Protein AF-A0A2G8K9H8-F1 (afdb_monomer_lite)

InterPro domains:
  IPR010255 Haem peroxidase superfamily [SSF48113] (5-180)
  IPR019791 Haem peroxidase, animal-type [PF03098] (5-179)
  IPR019791 Haem peroxidase, animal-type [PR00457] (40-58)
  IPR019791 Haem peroxidase, animal-type [PR00457] (58-78)
  IPR019791 Haem peroxidase, animal-type [PR00457] (83-109)
  IPR019791 Haem peroxidase, animal-type [PR00457] (143-153)
  IPR019791 Haem peroxidase, animal-type [PS50292] (1-181)
  IPR037120 Haem peroxidase domain superfamily, animal type [G3DSA:1.10.640.10] (1-181)

Radius of gyration: 19.55 Å; chains: 1; bounding box: 50×42×48 Å

Structure (mmCIF, N/CA/C/O backbone):
data_AF-A0A2G8K9H8-F1
#
_entry.id   AF-A0A2G8K9H8-F1
#
loop_
_atom_site.group_PDB
_atom_site.id
_atom_site.type_symbol
_atom_site.label_atom_id
_atom_site.label_alt_id
_atom_site.label_comp_id
_atom_site.label_asym_id
_atom_site.label_entity_id
_atom_site.label_seq_id
_atom_site.pdbx_PDB_ins_code
_atom_site.Cartn_x
_atom_site.Cartn_y
_atom_site.Cartn_z
_atom_site.occupancy
_atom_site.B_iso_or_equiv
_atom_site.auth_seq_id
_atom_site.auth_comp_id
_atom_site.auth_asym_id
_atom_site.auth_atom_id
_atom_site.pdbx_PDB_model_num
ATOM 1 N N . MET A 1 1 ? -14.660 -22.811 2.846 1.00 47.06 1 MET A N 1
ATOM 2 C CA . MET A 1 1 ? -13.829 -21.740 2.260 1.00 47.06 1 MET A CA 1
ATOM 3 C C . MET A 1 1 ? -13.974 -21.872 0.758 1.00 47.06 1 MET A C 1
ATOM 5 O O . MET A 1 1 ? -13.893 -22.989 0.269 1.00 47.06 1 MET A O 1
ATOM 9 N N . SER A 1 2 ? -14.379 -20.812 0.061 1.00 57.84 2 SER A N 1
ATOM 10 C CA . SER A 1 2 ? -14.608 -20.884 -1.383 1.00 57.84 2 SER A CA 1
ATOM 11 C C . SER A 1 2 ? -13.261 -20.954 -2.089 1.00 57.84 2 SER A C 1
ATOM 13 O O . SER A 1 2 ? -12.452 -20.059 -1.850 1.00 57.84 2 SER A O 1
ATOM 15 N N . GLY A 1 3 ? -13.038 -21.965 -2.932 1.00 74.50 3 GLY A N 1
ATOM 16 C CA . GLY A 1 3 ? -11.807 -22.174 -3.709 1.00 74.50 3 GLY A CA 1
ATOM 17 C C . GLY A 1 3 ? -11.562 -21.102 -4.778 1.00 74.50 3 GLY A C 1
ATOM 18 O O . GLY A 1 3 ? -11.448 -21.406 -5.955 1.00 74.50 3 GLY A O 1
ATOM 19 N N . MET A 1 4 ? -11.561 -19.836 -4.367 1.00 86.81 4 MET A N 1
ATOM 20 C CA . MET A 1 4 ? -11.495 -18.638 -5.203 1.00 86.81 4 MET A CA 1
ATOM 21 C C . MET A 1 4 ? -10.291 -17.749 -4.837 1.00 86.81 4 MET A C 1
ATOM 23 O O . MET A 1 4 ? -10.236 -16.604 -5.270 1.00 86.81 4 MET A O 1
ATOM 27 N N . GLY A 1 5 ? -9.350 -18.231 -4.012 1.00 93.88 5 GLY A N 1
ATOM 28 C CA . GLY A 1 5 ? -8.110 -17.503 -3.691 1.00 93.88 5 GLY A CA 1
ATOM 29 C C . GLY A 1 5 ? -8.306 -16.170 -2.950 1.00 93.88 5 GLY A C 1
ATOM 30 O O . GLY A 1 5 ? -7.518 -15.236 -3.120 1.00 93.88 5 GLY A O 1
ATOM 31 N N . LEU A 1 6 ? -9.383 -16.047 -2.165 1.00 97.06 6 LEU A N 1
ATOM 32 C CA . LEU A 1 6 ? -9.768 -14.803 -1.493 1.00 97.06 6 LEU A CA 1
ATOM 33 C C . LEU A 1 6 ? -9.023 -14.610 -0.166 1.00 97.06 6 LEU A C 1
ATOM 35 O O . LEU A 1 6 ? -8.855 -15.547 0.613 1.00 97.06 6 LEU A O 1
ATOM 39 N N . LEU A 1 7 ? -8.675 -13.363 0.139 1.00 96.81 7 LEU A N 1
ATOM 40 C CA . LEU A 1 7 ? -8.285 -12.942 1.478 1.00 96.81 7 LEU A CA 1
ATOM 41 C C . LEU A 1 7 ? -9.491 -12.965 2.419 1.00 96.81 7 LEU A C 1
ATOM 43 O O . LEU A 1 7 ? -10.607 -12.574 2.056 1.00 96.81 7 LEU A O 1
ATOM 47 N N . LEU A 1 8 ? -9.241 -13.385 3.660 1.00 95.00 8 LEU A N 1
ATOM 48 C CA . LEU A 1 8 ? -10.246 -13.400 4.714 1.00 95.00 8 LEU A CA 1
ATOM 49 C C . LEU A 1 8 ? -10.732 -11.975 5.008 1.00 95.00 8 LEU A C 1
ATOM 51 O O . LEU A 1 8 ? -9.929 -11.071 5.221 1.00 95.00 8 LEU A O 1
ATOM 55 N N . MET A 1 9 ? -12.051 -11.796 5.067 1.00 93.12 9 MET A N 1
ATOM 56 C CA . MET A 1 9 ? -12.701 -10.542 5.444 1.00 93.12 9 MET A CA 1
ATOM 57 C C . MET A 1 9 ? -13.908 -10.826 6.341 1.00 93.12 9 MET A C 1
ATOM 59 O O . MET A 1 9 ? -14.575 -11.852 6.193 1.00 93.12 9 MET A O 1
ATOM 63 N N . SER A 1 10 ? -14.203 -9.908 7.256 1.00 90.81 10 SER A N 1
ATOM 64 C CA . SER A 1 10 ? -15.429 -9.934 8.056 1.00 90.81 10 SER A CA 1
ATOM 65 C C . SER A 1 10 ? -16.597 -9.377 7.249 1.00 90.81 10 SER A C 1
ATOM 67 O O . SER A 1 10 ? -16.433 -8.428 6.475 1.00 90.81 10 SER A O 1
ATOM 69 N N . ARG A 1 11 ? -17.793 -9.941 7.452 1.00 84.19 11 ARG A N 1
ATOM 70 C CA . ARG A 1 11 ? -19.029 -9.351 6.922 1.00 84.19 11 ARG A CA 1
ATOM 71 C C . ARG A 1 11 ? -19.255 -7.984 7.554 1.00 84.19 11 ARG A C 1
ATOM 73 O O . ARG A 1 11 ? -18.959 -7.797 8.730 1.00 84.19 11 ARG A O 1
ATOM 80 N N . GLY A 1 12 ? -19.793 -7.062 6.766 1.00 75.19 12 GLY A N 1
ATOM 81 C CA . GLY A 1 12 ? -20.227 -5.777 7.281 1.00 75.19 12 GLY A CA 1
ATOM 82 C C . GLY A 1 12 ? -21.389 -5.913 8.278 1.00 75.19 12 GLY A C 1
ATOM 83 O O . GLY A 1 12 ? -22.048 -6.952 8.350 1.00 75.19 12 GLY A O 1
ATOM 84 N N . ALA A 1 13 ? -21.630 -4.858 9.058 1.00 70.81 13 ALA A N 1
ATOM 85 C CA . ALA A 1 13 ? -22.675 -4.802 10.083 1.00 70.81 13 ALA A CA 1
ATOM 86 C C . ALA A 1 13 ? -24.104 -5.013 9.540 1.00 70.81 13 ALA A C 1
ATOM 88 O O . ALA A 1 13 ? -24.999 -5.401 10.287 1.00 70.81 13 ALA A O 1
ATOM 89 N N . ASN A 1 14 ? -24.325 -4.746 8.253 1.00 71.69 14 ASN A N 1
ATOM 90 C CA . ASN A 1 14 ? -25.576 -4.967 7.531 1.00 71.69 14 ASN A CA 1
ATOM 91 C C . ASN A 1 14 ? -25.309 -5.280 6.046 1.00 71.69 14 ASN A C 1
ATOM 93 O O . ASN A 1 14 ? -24.188 -5.110 5.561 1.00 71.69 14 ASN A O 1
ATOM 97 N N . ASP A 1 15 ? -26.343 -5.696 5.310 1.00 60.53 15 ASP A N 1
ATOM 98 C CA . ASP A 1 15 ? -26.235 -6.119 3.901 1.00 60.53 15 ASP A CA 1
ATOM 99 C C . ASP A 1 15 ? -25.708 -5.028 2.947 1.00 60.53 15 ASP A C 1
ATOM 101 O O . ASP A 1 15 ? -25.226 -5.332 1.858 1.00 60.53 15 ASP A O 1
ATOM 105 N N . PHE A 1 16 ? -25.751 -3.758 3.361 1.00 65.94 16 PHE A N 1
ATOM 106 C CA . PHE A 1 16 ? -25.260 -2.617 2.580 1.00 65.94 16 PHE A CA 1
ATOM 107 C C . PHE A 1 16 ? -23.804 -2.248 2.887 1.00 65.94 16 PHE A C 1
ATOM 109 O O . PHE A 1 16 ? -23.182 -1.480 2.152 1.00 65.94 16 PHE A O 1
ATOM 116 N N . SER A 1 17 ? -23.248 -2.773 3.976 1.00 78.50 17 SER A N 1
ATOM 117 C CA . SER A 1 17 ? -21.886 -2.468 4.400 1.00 78.50 17 SER A CA 1
ATOM 118 C C . SER A 1 17 ? -20.881 -3.423 3.764 1.00 78.50 17 SER A C 1
ATOM 120 O O . SER A 1 17 ? -20.972 -4.647 3.865 1.00 78.50 17 SER A O 1
ATOM 122 N N . LEU A 1 18 ? -19.891 -2.840 3.090 1.00 87.69 18 LEU A N 1
ATOM 123 C CA . LEU A 1 18 ? -18.847 -3.601 2.420 1.00 87.69 18 LEU A CA 1
ATOM 124 C C . LEU A 1 18 ? -17.977 -4.372 3.438 1.00 87.69 18 LEU A C 1
ATOM 126 O O . LEU A 1 18 ? -17.736 -3.866 4.538 1.00 87.69 18 LEU A O 1
ATOM 130 N N . PRO A 1 19 ? -17.427 -5.546 3.069 1.00 91.69 19 PRO A N 1
ATOM 131 C CA . PRO A 1 19 ? -16.606 -6.364 3.967 1.00 91.69 19 PRO A CA 1
ATOM 132 C C . PRO A 1 19 ? -15.406 -5.602 4.534 1.00 91.69 19 PRO A C 1
ATOM 134 O O . PRO A 1 19 ? -14.778 -4.837 3.807 1.00 91.69 19 PRO A O 1
ATOM 137 N N . HIS A 1 20 ? -15.036 -5.808 5.792 1.00 91.19 20 HIS A N 1
ATOM 138 C CA . HIS A 1 20 ? -13.878 -5.150 6.418 1.00 91.19 20 HIS A CA 1
ATOM 139 C C . HIS A 1 20 ? -12.826 -6.168 6.867 1.00 91.19 20 HIS A C 1
ATOM 141 O O . HIS A 1 20 ? -13.013 -7.377 6.710 1.00 91.19 20 HIS A O 1
ATOM 147 N N . LEU A 1 21 ? -11.695 -5.693 7.397 1.00 93.62 21 LEU A N 1
ATOM 148 C CA . LEU A 1 21 ? -10.634 -6.581 7.874 1.00 93.62 21 LEU A CA 1
ATOM 149 C C . LEU A 1 21 ? -11.159 -7.574 8.933 1.00 93.62 21 LEU A C 1
ATOM 151 O O . LEU A 1 21 ? -12.050 -7.229 9.724 1.00 93.62 21 LEU A O 1
ATOM 155 N N . PRO A 1 22 ? -10.638 -8.814 8.953 1.00 93.00 22 PRO A N 1
ATOM 156 C CA . PRO A 1 22 ? -10.930 -9.773 10.012 1.00 93.00 22 PRO A CA 1
ATOM 157 C C . PRO A 1 22 ? -10.447 -9.240 11.363 1.00 93.00 22 PRO A C 1
ATOM 159 O O . PRO A 1 22 ? -9.542 -8.417 11.410 1.00 93.00 22 PRO A O 1
ATOM 162 N N . LYS A 1 23 ? -11.038 -9.692 12.470 1.00 90.62 23 LYS A N 1
ATOM 163 C CA . LYS A 1 23 ? -10.601 -9.265 13.808 1.00 90.62 23 LYS A CA 1
ATOM 164 C C . LYS A 1 23 ? -9.201 -9.796 14.131 1.00 90.62 23 LYS A C 1
ATOM 166 O O . LYS A 1 23 ? -8.900 -10.958 13.845 1.00 90.62 23 LYS A O 1
ATOM 171 N N . ASP A 1 24 ? -8.379 -8.963 14.758 1.00 90.38 24 ASP A N 1
ATOM 172 C CA . ASP A 1 24 ? -7.088 -9.348 15.315 1.00 90.38 24 ASP A CA 1
ATOM 173 C C . ASP A 1 24 ? -7.212 -9.662 16.807 1.00 90.38 24 ASP A C 1
ATOM 175 O O . ASP A 1 24 ? -7.338 -8.769 17.642 1.00 90.38 24 ASP A O 1
ATOM 179 N N . VAL A 1 25 ? -7.173 -10.950 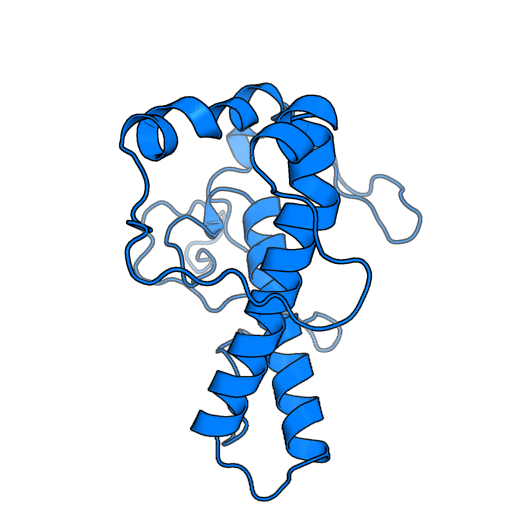17.141 1.00 85.88 25 VAL A N 1
ATOM 180 C CA . VAL A 1 25 ? -7.216 -11.420 18.534 1.00 85.88 25 VAL A CA 1
ATOM 181 C C . VAL A 1 25 ? -5.873 -11.282 19.251 1.00 85.88 25 VAL A C 1
ATOM 183 O O . VAL A 1 25 ? -5.823 -11.454 20.464 1.00 85.88 25 VAL A O 1
ATOM 186 N N . GLN A 1 26 ? -4.787 -11.016 18.518 1.00 85.00 26 GLN A N 1
ATOM 187 C CA . GLN A 1 26 ? -3.444 -10.876 19.083 1.00 85.00 26 GLN A CA 1
ATOM 188 C C . GLN A 1 26 ? -3.093 -9.415 19.391 1.00 85.00 26 GLN A C 1
ATOM 190 O O . GLN A 1 26 ? -2.108 -9.161 20.081 1.00 85.00 26 GLN A O 1
ATOM 195 N N . MET A 1 27 ? -3.889 -8.457 18.906 1.00 84.50 27 MET A N 1
ATOM 196 C CA . MET A 1 27 ? -3.684 -7.033 19.160 1.00 84.50 27 MET A CA 1
ATOM 197 C C . MET A 1 27 ? -4.254 -6.630 20.526 1.00 84.50 27 MET A C 1
ATOM 199 O O . MET A 1 27 ? -5.463 -6.443 20.666 1.00 84.50 27 MET A O 1
ATOM 203 N N . SER A 1 28 ? -3.381 -6.463 21.523 1.00 81.69 28 SER A N 1
ATOM 204 C CA . SER A 1 28 ? -3.746 -6.000 22.872 1.00 81.69 28 SER A CA 1
ATOM 205 C C . SER A 1 28 ? -4.015 -4.502 22.957 1.00 81.69 28 SER A C 1
ATOM 207 O O . SER A 1 28 ? -4.784 -4.073 23.810 1.00 81.69 28 SER A O 1
ATOM 209 N N . ASP A 1 29 ? -3.394 -3.717 22.076 1.00 82.38 29 ASP A N 1
ATOM 210 C CA . ASP A 1 29 ? -3.376 -2.251 22.170 1.00 82.38 29 ASP A CA 1
ATOM 211 C C . ASP A 1 29 ? -4.646 -1.611 21.595 1.00 82.38 29 ASP A C 1
ATOM 213 O O . ASP A 1 29 ? -4.767 -0.391 21.535 1.00 82.38 29 ASP A O 1
ATOM 217 N N . CYS A 1 30 ? -5.601 -2.435 21.158 1.00 85.50 30 CYS A N 1
ATOM 218 C CA . CYS A 1 30 ? -6.840 -1.956 20.579 1.00 85.50 30 CYS A CA 1
ATOM 219 C C . CYS A 1 30 ? -7.717 -1.271 21.629 1.00 85.50 30 CYS A C 1
ATOM 221 O O . CYS A 1 30 ? -8.117 -1.888 22.619 1.00 85.50 30 CYS A O 1
ATOM 223 N N . ILE A 1 31 ? -8.072 -0.017 21.373 1.00 80.88 31 ILE A N 1
ATOM 224 C CA . ILE A 1 31 ? -8.949 0.777 22.224 1.00 80.88 31 ILE A CA 1
ATOM 225 C C . ILE A 1 31 ? -10.350 0.727 21.625 1.00 80.88 31 ILE A C 1
ATOM 227 O O . ILE A 1 31 ? -10.567 1.081 20.467 1.00 80.88 31 ILE A O 1
ATOM 231 N N . SER A 1 32 ? -11.330 0.290 22.410 1.00 74.88 32 SER A N 1
ATOM 232 C CA . SER A 1 32 ? -12.726 0.311 21.988 1.00 74.88 32 SER A CA 1
ATOM 233 C C . SER A 1 32 ? -13.671 0.541 23.162 1.00 74.88 32 SER A C 1
ATOM 235 O O . SER A 1 32 ? -13.413 0.138 24.295 1.00 74.88 32 SER A O 1
ATOM 237 N N . PHE A 1 33 ? -14.802 1.195 22.887 1.00 68.62 33 PHE A N 1
ATOM 238 C CA . PHE A 1 33 ? -15.836 1.441 23.899 1.00 68.62 33 PHE A CA 1
ATOM 239 C C . PHE A 1 33 ? -16.568 0.150 24.304 1.00 68.62 33 PHE A C 1
ATOM 241 O O . PHE A 1 33 ? -17.142 0.048 25.386 1.00 68.62 33 PHE A O 1
ATOM 248 N N . ARG A 1 34 ? -16.562 -0.860 23.425 1.00 70.12 34 ARG A N 1
ATOM 249 C CA . ARG A 1 34 ? -17.169 -2.172 23.662 1.00 70.12 34 ARG A CA 1
ATOM 250 C C . ARG A 1 34 ? -16.077 -3.229 23.707 1.00 70.12 34 ARG A C 1
ATOM 252 O O . ARG A 1 34 ? -15.469 -3.494 22.682 1.00 70.12 34 ARG A O 1
ATOM 259 N N . ALA A 1 35 ? -15.947 -3.941 24.825 1.00 64.31 35 ALA A N 1
ATOM 260 C CA . ALA A 1 35 ? -14.940 -4.996 25.021 1.00 64.31 35 ALA A CA 1
ATOM 261 C C . ALA A 1 35 ? -14.896 -6.089 23.921 1.00 64.31 35 ALA A C 1
ATOM 263 O O . ALA A 1 35 ? -13.914 -6.811 23.792 1.00 64.31 35 ALA A O 1
ATOM 264 N N . THR A 1 36 ? -15.953 -6.233 23.115 1.00 69.19 36 THR A N 1
ATOM 265 C CA . THR A 1 36 ? -16.049 -7.188 21.996 1.00 69.19 36 THR A CA 1
ATOM 266 C C . THR A 1 36 ? -15.480 -6.678 20.662 1.00 69.19 36 THR A C 1
ATOM 268 O O . THR A 1 36 ? -15.450 -7.423 19.670 1.00 69.19 36 THR A O 1
ATOM 271 N N . GLN A 1 37 ? -15.132 -5.394 20.594 1.00 74.12 37 GLN A N 1
ATOM 272 C CA . GLN A 1 37 ? -14.667 -4.709 19.395 1.00 74.12 37 GLN A CA 1
ATOM 273 C C . GLN A 1 37 ? -13.137 -4.749 19.373 1.00 74.12 37 GLN A C 1
ATOM 275 O O . GLN A 1 37 ? -12.478 -4.331 20.323 1.00 74.12 37 GLN A O 1
ATOM 280 N N . GLN A 1 38 ? -12.600 -5.332 18.305 1.00 83.69 38 GLN A N 1
ATOM 281 C CA . GLN A 1 38 ? -11.180 -5.621 18.122 1.00 83.69 38 GLN A CA 1
ATOM 282 C C . GLN A 1 38 ? -10.689 -4.949 16.848 1.00 83.69 38 GLN A C 1
ATOM 284 O O . GLN A 1 38 ? -11.457 -4.683 15.924 1.00 83.69 38 GLN A O 1
ATOM 289 N N . CYS A 1 39 ? -9.387 -4.728 16.797 1.00 89.94 39 CYS A N 1
ATOM 290 C CA . CYS A 1 39 ? -8.722 -4.083 15.685 1.00 89.94 39 CYS A CA 1
ATOM 291 C C . CYS A 1 39 ? -8.674 -5.004 14.460 1.00 89.94 39 CYS A C 1
ATOM 293 O O . CYS A 1 39 ? -8.815 -6.223 14.569 1.00 89.94 39 CYS A O 1
ATOM 295 N N . GLY A 1 40 ? -8.510 -4.417 13.276 1.00 90.31 40 GLY A N 1
ATOM 296 C CA . GLY A 1 40 ? -8.433 -5.169 12.026 1.00 90.31 40 GLY A CA 1
ATOM 297 C C . GLY A 1 40 ? -7.084 -5.872 11.858 1.00 90.31 40 GLY A C 1
ATOM 298 O O . GLY A 1 40 ? -6.037 -5.233 11.926 1.00 90.31 40 GLY A O 1
ATOM 299 N N . ARG A 1 41 ? -7.112 -7.174 11.574 1.00 93.38 41 ARG A N 1
ATOM 300 C CA . ARG A 1 41 ? -5.949 -7.988 11.216 1.00 93.38 41 ARG A CA 1
ATOM 301 C C . ARG A 1 41 ? -5.624 -7.823 9.738 1.00 93.38 41 ARG A C 1
ATOM 303 O O . ARG A 1 41 ? -6.504 -7.884 8.882 1.00 93.38 41 ARG A O 1
ATOM 310 N N . SER A 1 42 ? -4.340 -7.685 9.441 1.00 95.31 42 SER A N 1
ATOM 311 C CA . SER A 1 42 ? -3.806 -7.534 8.088 1.00 95.31 42 SER A CA 1
ATOM 312 C C . SER A 1 42 ? -2.420 -8.187 7.990 1.00 95.31 42 SER A C 1
ATOM 314 O O . SER A 1 42 ? -1.989 -8.882 8.908 1.00 95.31 42 SER A O 1
ATOM 316 N N . GLY A 1 43 ? -1.720 -7.975 6.875 1.00 94.94 43 GLY A N 1
ATOM 317 C CA . GLY A 1 43 ? -0.338 -8.430 6.688 1.00 94.94 43 GLY A CA 1
ATOM 318 C C . GLY A 1 43 ? 0.701 -7.669 7.527 1.00 94.94 43 GLY A C 1
ATOM 319 O O . GLY A 1 43 ? 1.784 -8.196 7.754 1.00 94.94 43 GLY A O 1
ATOM 320 N N . ASP A 1 44 ? 0.378 -6.462 8.009 1.00 94.75 44 ASP A N 1
ATOM 321 C CA . ASP A 1 44 ? 1.211 -5.678 8.933 1.00 94.75 44 ASP A CA 1
ATOM 322 C C . ASP A 1 44 ? 0.462 -5.460 10.254 1.00 94.75 44 ASP A C 1
ATOM 324 O O . ASP A 1 44 ? -0.726 -5.125 10.254 1.00 94.75 44 ASP A O 1
ATOM 328 N N . LYS A 1 45 ? 1.164 -5.626 11.382 1.00 92.06 45 LYS A N 1
ATOM 329 C CA . LYS A 1 45 ? 0.588 -5.491 12.729 1.00 92.06 45 LYS A CA 1
ATOM 330 C C . LYS A 1 45 ? 0.089 -4.076 13.039 1.00 92.06 45 LYS A C 1
ATOM 332 O O . LYS A 1 45 ? -0.740 -3.902 13.915 1.00 92.06 45 LYS A O 1
ATOM 337 N N . ARG A 1 46 ? 0.574 -3.054 12.333 1.00 93.19 46 ARG A N 1
ATOM 338 C CA . ARG A 1 46 ? 0.186 -1.650 12.532 1.00 93.19 46 ARG A CA 1
ATOM 339 C C . ARG A 1 46 ? -1.013 -1.247 11.687 1.00 93.19 46 ARG A C 1
ATOM 341 O O . ARG A 1 46 ? -1.378 -0.082 11.694 1.00 93.19 46 ARG A O 1
ATOM 348 N N . ALA A 1 47 ? -1.651 -2.172 10.969 1.00 93.31 47 ALA A N 1
ATOM 349 C CA . ALA A 1 47 ? -2.791 -1.842 10.116 1.00 93.31 47 ALA A CA 1
ATOM 350 C C . ALA A 1 47 ? -3.911 -1.091 10.854 1.00 93.31 47 ALA A C 1
ATOM 352 O O . ALA A 1 47 ? -4.614 -0.301 10.231 1.00 93.31 47 ALA A O 1
ATOM 353 N N . ALA A 1 48 ? -4.034 -1.314 12.164 1.00 92.50 48 ALA A N 1
ATOM 354 C CA . ALA A 1 48 ? -4.996 -0.662 13.039 1.00 92.50 48 ALA A CA 1
ATOM 355 C C . ALA A 1 48 ? -4.480 0.601 13.751 1.00 92.50 48 ALA A C 1
ATOM 357 O O . ALA A 1 48 ? -5.200 1.145 14.577 1.00 92.50 48 ALA A O 1
ATOM 358 N N . GLU A 1 49 ? -3.262 1.073 13.464 1.00 93.06 49 GLU A N 1
ATOM 359 C CA . GLU A 1 49 ? -2.661 2.226 14.150 1.00 93.06 49 GLU A CA 1
ATOM 360 C C . GLU A 1 49 ? -3.568 3.453 14.078 1.00 93.06 49 GLU A C 1
ATOM 362 O O . GLU A 1 49 ? -3.747 4.118 15.084 1.00 93.06 49 GLU A O 1
ATOM 367 N N . GLN A 1 50 ? -4.201 3.712 12.932 1.00 92.62 50 GLN A N 1
ATOM 368 C CA . GLN A 1 50 ? -5.245 4.730 12.807 1.00 92.62 50 GLN A CA 1
ATOM 369 C C . GLN A 1 50 ? -6.272 4.360 11.709 1.00 92.62 50 GLN A C 1
ATOM 371 O O . GLN A 1 50 ? -5.970 3.537 10.828 1.00 92.62 50 GLN A O 1
ATOM 376 N N . PRO A 1 51 ? -7.492 4.939 11.721 1.00 91.50 51 PRO A N 1
ATOM 377 C CA . PRO A 1 51 ? -8.604 4.506 10.866 1.00 91.50 51 PRO A CA 1
ATOM 378 C C . PRO A 1 51 ? -8.375 4.663 9.356 1.00 91.50 51 PRO A C 1
ATOM 380 O O . PRO A 1 51 ? -8.851 3.851 8.568 1.00 91.50 51 PRO A O 1
ATOM 383 N N . GLY A 1 52 ? -7.631 5.675 8.923 1.00 92.69 52 GLY A N 1
ATOM 384 C CA . GLY A 1 52 ? -7.236 5.897 7.532 1.00 92.69 52 GLY A CA 1
ATOM 385 C C . GLY A 1 52 ? -6.261 4.835 7.016 1.00 92.69 52 GLY A C 1
ATOM 386 O O . GLY A 1 52 ? -6.438 4.334 5.907 1.00 92.69 52 GLY A O 1
ATOM 387 N N . LEU A 1 53 ? -5.284 4.412 7.827 1.00 94.88 53 LEU A N 1
ATOM 388 C CA . LEU A 1 53 ? -4.404 3.286 7.486 1.00 94.88 53 LEU A CA 1
ATOM 389 C C . LEU A 1 53 ? -5.210 1.981 7.422 1.00 94.88 53 LEU A C 1
ATOM 391 O O . LEU A 1 53 ? -5.071 1.208 6.471 1.00 94.88 53 LEU A O 1
ATOM 395 N N . THR A 1 54 ? -6.132 1.787 8.367 1.00 94.00 54 THR A N 1
ATOM 396 C CA . THR A 1 54 ? -7.069 0.651 8.362 1.00 94.00 54 THR A CA 1
ATOM 397 C C . THR A 1 54 ? -7.924 0.639 7.090 1.00 94.00 54 THR A C 1
ATOM 399 O O . THR A 1 54 ? -8.122 -0.414 6.473 1.00 94.00 54 THR A O 1
ATOM 402 N N . ALA A 1 55 ? -8.410 1.807 6.659 1.00 93.75 55 ALA A N 1
ATOM 403 C CA . ALA A 1 55 ? -9.194 1.962 5.440 1.00 93.75 55 ALA A CA 1
ATOM 404 C C . ALA A 1 55 ? -8.381 1.589 4.191 1.00 93.75 55 ALA A C 1
ATOM 406 O O . ALA A 1 55 ? -8.893 0.855 3.345 1.00 93.75 55 ALA A O 1
ATOM 407 N N . LEU A 1 56 ? -7.109 1.998 4.102 1.00 96.69 56 LEU A N 1
ATOM 408 C CA . LEU A 1 56 ? -6.217 1.604 3.005 1.00 96.69 56 LEU A CA 1
ATOM 409 C C . LEU A 1 56 ? -5.963 0.091 2.984 1.00 96.69 56 LEU A C 1
ATOM 411 O O . LEU A 1 56 ? -6.108 -0.540 1.937 1.00 96.69 56 LEU A O 1
ATOM 415 N N . HIS A 1 57 ? -5.666 -0.531 4.129 1.00 97.25 57 HIS A N 1
ATOM 416 C CA . HIS A 1 57 ? -5.521 -1.990 4.192 1.00 97.25 57 HIS A CA 1
ATOM 417 C C . HIS A 1 57 ? -6.802 -2.718 3.773 1.00 97.25 57 HIS A C 1
ATOM 419 O O . HIS A 1 57 ? -6.738 -3.707 3.039 1.00 97.25 57 HIS A O 1
ATOM 425 N N . THR A 1 58 ? -7.962 -2.216 4.205 1.00 96.06 58 THR A N 1
ATOM 426 C CA . THR A 1 58 ? -9.271 -2.750 3.813 1.00 96.06 58 THR A CA 1
ATOM 427 C C . THR A 1 58 ? -9.490 -2.617 2.306 1.00 96.06 58 THR A C 1
ATOM 429 O O . THR A 1 58 ? -9.932 -3.572 1.668 1.00 96.06 58 THR A O 1
ATOM 432 N N . LEU A 1 59 ? -9.157 -1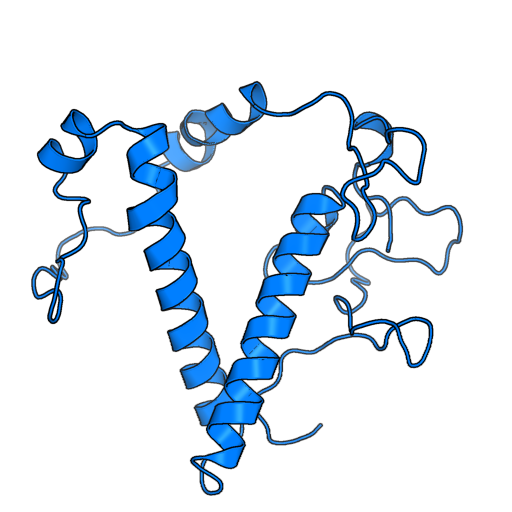.462 1.721 1.00 97.00 59 LEU A N 1
ATOM 433 C CA . LEU A 1 59 ? -9.271 -1.203 0.286 1.00 97.00 59 LEU A CA 1
ATOM 434 C C . LEU A 1 59 ? -8.454 -2.214 -0.525 1.00 97.00 59 LEU A C 1
ATOM 436 O O . LEU A 1 59 ? -8.999 -2.841 -1.432 1.00 97.00 59 LEU A O 1
ATOM 440 N N . PHE A 1 60 ? -7.188 -2.436 -0.168 1.00 98.19 60 PHE A N 1
ATOM 441 C CA . PHE A 1 60 ? -6.335 -3.392 -0.877 1.00 98.19 60 PHE A CA 1
ATOM 442 C C . PHE A 1 60 ? -6.777 -4.853 -0.689 1.00 98.19 60 PHE A C 1
ATOM 444 O O . PHE A 1 60 ? -6.681 -5.633 -1.635 1.00 98.19 60 PHE A O 1
ATOM 451 N N . HIS A 1 61 ? -7.350 -5.224 0.465 1.00 97.62 61 HIS A N 1
ATOM 452 C CA . HIS A 1 61 ? -7.984 -6.543 0.633 1.00 97.62 61 HIS A CA 1
ATOM 453 C C . HIS A 1 61 ? -9.188 -6.719 -0.301 1.00 97.62 61 HIS A C 1
ATOM 455 O O . HIS A 1 61 ? -9.323 -7.751 -0.962 1.00 97.62 61 HIS A O 1
ATOM 461 N N . ARG A 1 62 ? -10.056 -5.701 -0.393 1.00 97.31 62 ARG A N 1
ATOM 462 C CA . ARG A 1 62 ? -11.206 -5.717 -1.311 1.00 97.31 62 ARG A CA 1
ATOM 463 C C . ARG A 1 62 ? -10.756 -5.777 -2.767 1.00 97.31 62 ARG A C 1
ATOM 465 O O . ARG A 1 62 ? -11.353 -6.524 -3.534 1.00 97.31 62 ARG A O 1
ATOM 472 N N . LEU A 1 63 ? -9.709 -5.036 -3.133 1.00 98.19 63 LEU A N 1
ATOM 473 C CA . LEU A 1 63 ? -9.146 -5.043 -4.482 1.00 98.19 63 LEU A CA 1
ATOM 474 C C . LEU A 1 63 ? -8.603 -6.427 -4.857 1.00 98.19 63 LEU A C 1
ATOM 476 O O . LEU A 1 63 ? -8.934 -6.928 -5.929 1.00 98.19 63 LEU A O 1
ATOM 480 N N . HIS A 1 64 ? -7.849 -7.075 -3.961 1.00 98.50 64 HIS A N 1
ATOM 481 C CA . HIS A 1 64 ? -7.393 -8.457 -4.160 1.00 98.50 64 HIS A CA 1
ATOM 482 C C . HIS A 1 64 ? -8.572 -9.394 -4.425 1.00 98.50 64 HIS A C 1
ATOM 484 O O . HIS A 1 64 ? -8.587 -10.100 -5.430 1.00 98.50 64 HIS A O 1
ATOM 490 N N . ASN A 1 65 ? -9.591 -9.363 -3.562 1.00 97.75 65 ASN A N 1
ATOM 491 C CA . ASN A 1 65 ? -10.760 -10.233 -3.695 1.00 97.75 65 ASN A CA 1
ATOM 492 C C . ASN A 1 65 ? -11.555 -9.943 -4.971 1.00 97.75 65 ASN A C 1
ATOM 494 O O . ASN A 1 65 ? -12.017 -10.871 -5.630 1.00 97.75 65 ASN A O 1
ATOM 498 N N . HIS A 1 66 ? -11.688 -8.672 -5.349 1.00 97.25 66 HIS A N 1
ATOM 499 C CA . HIS A 1 66 ? -12.321 -8.283 -6.602 1.00 97.25 66 HIS A CA 1
ATOM 500 C C . HIS A 1 66 ? -11.572 -8.870 -7.807 1.00 97.25 66 HIS A C 1
ATOM 502 O O . HIS A 1 66 ? -12.192 -9.523 -8.643 1.00 97.25 66 HIS A O 1
ATOM 508 N N . ILE A 1 67 ? -10.245 -8.715 -7.863 1.00 98.38 67 ILE A N 1
ATOM 509 C CA . ILE A 1 67 ? -9.411 -9.248 -8.949 1.00 98.38 67 ILE A CA 1
ATOM 510 C C . ILE A 1 67 ? -9.473 -10.778 -8.992 1.00 98.38 67 ILE A C 1
ATOM 512 O O . ILE A 1 67 ? -9.677 -11.342 -10.063 1.00 98.38 67 ILE A O 1
ATOM 516 N N . ALA A 1 68 ? -9.359 -11.459 -7.849 1.00 98.19 68 ALA A N 1
ATOM 517 C CA . ALA A 1 68 ? -9.432 -12.918 -7.779 1.00 98.19 68 ALA A CA 1
ATOM 518 C C . ALA A 1 68 ? -10.774 -13.457 -8.315 1.00 98.19 68 ALA A C 1
ATOM 520 O O . ALA A 1 68 ? -10.795 -14.414 -9.091 1.00 98.19 68 ALA A O 1
ATOM 521 N N . LEU A 1 69 ? -11.893 -12.799 -7.987 1.00 96.88 69 LEU A N 1
ATOM 522 C CA . LEU A 1 69 ? -13.214 -13.149 -8.524 1.00 96.88 69 LEU A CA 1
ATOM 523 C C . LEU A 1 69 ? -13.305 -12.936 -10.041 1.00 96.88 69 LEU A C 1
ATOM 525 O O . LEU A 1 69 ? -13.860 -13.784 -10.740 1.00 96.88 69 LEU A O 1
ATOM 529 N N . GLN A 1 70 ? -12.753 -11.837 -10.563 1.00 97.62 70 GLN A N 1
ATOM 530 C CA . GLN A 1 70 ? -12.702 -11.590 -12.009 1.00 97.62 70 GLN A CA 1
ATOM 531 C C . GLN A 1 70 ? -11.840 -12.644 -12.725 1.00 97.62 70 GLN A C 1
ATOM 533 O O . GLN A 1 70 ? -12.256 -13.206 -13.739 1.00 97.62 70 GLN A O 1
ATOM 538 N N . LEU A 1 71 ? -10.674 -12.984 -12.168 1.00 97.75 71 LEU A N 1
ATOM 539 C CA . LEU A 1 71 ? -9.791 -14.017 -12.713 1.00 97.75 71 LEU A CA 1
ATOM 540 C C . LEU A 1 71 ? -10.454 -15.394 -12.729 1.00 97.75 71 LEU A C 1
ATOM 542 O O . LEU A 1 71 ? -10.307 -16.107 -13.718 1.00 97.75 71 LEU A O 1
ATOM 546 N N . PHE A 1 72 ? -11.214 -15.748 -11.691 1.00 96.69 72 PHE A N 1
ATOM 547 C CA . PHE A 1 72 ? -11.974 -16.999 -11.645 1.00 96.69 72 PHE A CA 1
ATOM 548 C C . PHE A 1 72 ? -13.051 -17.060 -12.733 1.00 96.69 72 PHE A C 1
ATOM 550 O O . PHE A 1 72 ? -13.224 -18.092 -13.381 1.00 96.69 72 PHE A O 1
ATOM 557 N N . GLN A 1 73 ? -13.759 -15.951 -12.978 1.00 96.06 73 GLN A N 1
ATOM 558 C CA . GLN A 1 73 ? -14.769 -15.886 -14.038 1.00 96.06 73 GLN A CA 1
ATOM 559 C C . GLN A 1 73 ? -14.160 -16.109 -15.428 1.00 96.06 73 GLN A C 1
ATOM 561 O O . GLN A 1 73 ? -14.755 -16.822 -16.238 1.00 96.06 73 GLN A O 1
ATOM 566 N N . LEU A 1 74 ? -12.975 -15.542 -15.673 1.00 97.00 74 LEU A N 1
ATOM 567 C CA . LEU A 1 74 ? -12.225 -15.685 -16.923 1.00 97.00 74 L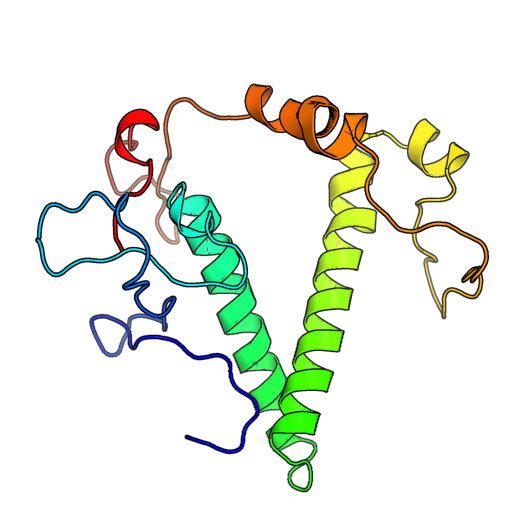EU A CA 1
ATOM 568 C C . LEU A 1 74 ? -11.541 -17.056 -17.054 1.00 97.00 74 LEU A C 1
ATOM 570 O O . LEU A 1 74 ? -11.483 -17.617 -18.144 1.00 97.00 74 LEU A O 1
ATOM 574 N N . ASN A 1 75 ? -11.048 -17.613 -15.947 1.00 96.06 75 ASN A N 1
ATOM 575 C CA . ASN A 1 75 ? -10.226 -18.821 -15.904 1.00 96.06 75 ASN A CA 1
ATOM 576 C C . ASN A 1 75 ? -10.805 -19.849 -14.924 1.00 96.06 75 ASN A C 1
ATOM 578 O O . ASN A 1 75 ? -10.183 -20.192 -13.920 1.00 96.06 75 ASN A O 1
ATOM 582 N N . ARG A 1 76 ? -11.991 -20.387 -15.227 1.00 93.75 76 ARG A N 1
ATOM 583 C CA . ARG A 1 76 ? -12.724 -21.303 -14.324 1.00 93.75 76 ARG A CA 1
ATOM 584 C C . ARG A 1 76 ? -11.976 -22.586 -13.935 1.00 93.75 76 ARG A C 1
ATOM 586 O O . ARG A 1 76 ? -12.393 -23.260 -13.001 1.00 93.75 76 ARG A O 1
ATOM 593 N N . ALA A 1 77 ? -10.922 -22.945 -14.668 1.00 95.38 77 ALA A N 1
ATOM 594 C CA . ALA A 1 77 ? -10.094 -24.120 -14.401 1.00 95.38 77 ALA A CA 1
ATOM 595 C C . ALA A 1 77 ? -8.927 -23.849 -13.434 1.00 95.38 77 ALA A C 1
ATOM 597 O O . ALA A 1 77 ? -8.220 -24.786 -13.071 1.00 95.38 77 ALA A O 1
ATOM 598 N N . TRP A 1 78 ? -8.668 -22.591 -13.063 1.00 96.62 78 TRP A N 1
ATOM 599 C CA . TRP A 1 78 ? -7.620 -22.272 -12.096 1.00 96.62 78 TRP A CA 1
ATOM 600 C C . TRP A 1 78 ? -8.053 -22.656 -10.684 1.00 96.62 78 TRP A C 1
ATOM 602 O O . TRP A 1 78 ? -9.209 -22.469 -10.305 1.00 96.62 78 TRP A O 1
ATOM 612 N N . ASP A 1 79 ? -7.103 -23.184 -9.916 1.00 96.25 79 ASP A N 1
ATOM 613 C CA . ASP A 1 79 ? -7.294 -23.491 -8.506 1.00 96.25 79 ASP A CA 1
ATOM 614 C C . ASP A 1 79 ? -7.151 -22.240 -7.622 1.00 96.25 79 ASP A C 1
ATOM 616 O O . ASP A 1 79 ? -6.825 -21.137 -8.077 1.00 96.25 79 ASP A O 1
ATOM 620 N N . GLU A 1 80 ? -7.429 -22.412 -6.331 1.00 96.81 80 GLU A N 1
ATOM 621 C CA . GLU A 1 80 ? -7.425 -21.315 -5.366 1.00 96.81 80 GLU A CA 1
ATOM 622 C C . GLU A 1 80 ? -6.049 -20.665 -5.186 1.00 96.81 80 GLU A C 1
ATOM 624 O O . GLU A 1 80 ? -5.975 -19.443 -5.051 1.00 96.81 80 GLU A O 1
ATOM 629 N N . GLU A 1 81 ? -4.970 -21.450 -5.226 1.00 97.50 81 GLU A N 1
ATOM 630 C CA . GLU A 1 81 ? -3.605 -20.949 -5.057 1.00 97.50 81 GLU A CA 1
ATOM 631 C C . GLU A 1 81 ? -3.204 -20.091 -6.254 1.00 97.50 81 GLU A C 1
ATOM 633 O O . GLU A 1 81 ? -2.704 -18.976 -6.089 1.00 97.50 81 GLU A O 1
ATOM 638 N N . LYS A 1 82 ? -3.493 -20.554 -7.475 1.00 97.56 82 LYS A N 1
ATOM 639 C CA . LYS A 1 82 ? -3.207 -19.780 -8.679 1.00 97.56 82 LYS A CA 1
ATOM 640 C C . LYS A 1 82 ? -3.991 -18.472 -8.711 1.00 97.56 82 LYS A C 1
ATOM 642 O O . LYS A 1 82 ? -3.416 -17.431 -9.024 1.00 97.56 82 LYS A O 1
ATOM 647 N N . LEU A 1 83 ? -5.275 -18.497 -8.349 1.00 98.25 83 LEU A N 1
ATOM 648 C CA . LEU A 1 83 ? -6.098 -17.285 -8.258 1.00 98.25 83 LEU A CA 1
ATOM 649 C C . LEU A 1 83 ? -5.541 -16.295 -7.233 1.00 98.25 83 LEU A C 1
ATOM 651 O O . LEU A 1 83 ? -5.436 -15.104 -7.530 1.00 98.25 83 LEU A O 1
ATOM 655 N N . TYR A 1 84 ? -5.144 -16.785 -6.056 1.00 98.38 84 TYR A N 1
ATOM 656 C CA . TYR A 1 84 ? -4.535 -15.961 -5.019 1.00 98.38 84 TYR A CA 1
ATOM 657 C C . TYR A 1 84 ? -3.228 -15.319 -5.501 1.00 98.38 84 TYR A C 1
ATOM 659 O O . TYR A 1 84 ? -3.064 -14.103 -5.379 1.00 98.38 84 TYR A O 1
ATOM 667 N N . GLN A 1 85 ? -2.304 -16.098 -6.072 1.00 98.62 85 GLN A N 1
ATOM 668 C CA . GLN A 1 85 ? -1.001 -15.576 -6.492 1.00 98.62 85 GLN A CA 1
ATOM 669 C C . GLN A 1 85 ? -1.113 -14.593 -7.661 1.00 98.62 85 GLN A C 1
ATOM 671 O O . GLN A 1 85 ? -0.427 -13.571 -7.651 1.00 98.62 85 GLN A O 1
ATOM 676 N N . GLU A 1 86 ? -1.991 -14.839 -8.637 1.00 98.50 86 GLU A N 1
ATOM 677 C CA . GLU A 1 86 ? -2.193 -13.910 -9.757 1.00 98.50 86 GLU A CA 1
ATOM 678 C C . GLU A 1 86 ? -2.874 -12.612 -9.301 1.00 98.50 86 GLU A C 1
ATOM 680 O O . GLU A 1 86 ? -2.424 -11.522 -9.662 1.00 98.50 86 GLU A O 1
ATOM 685 N N . ALA A 1 87 ? -3.885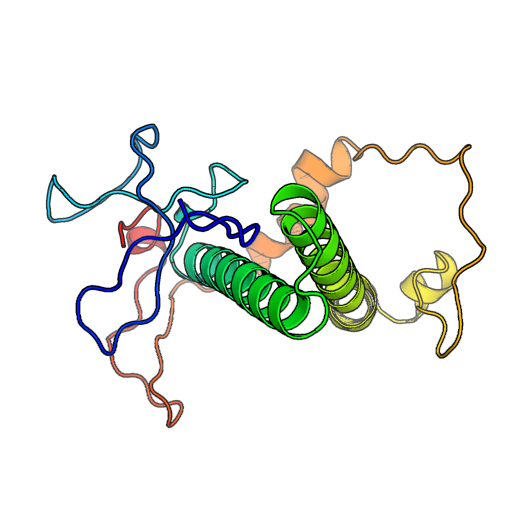 -12.686 -8.426 1.00 98.62 87 ALA A N 1
ATOM 686 C CA . ALA A 1 87 ? -4.480 -11.487 -7.833 1.00 98.62 87 ALA A CA 1
ATOM 687 C C . ALA A 1 87 ? -3.448 -10.689 -7.016 1.00 98.62 87 ALA A C 1
ATOM 689 O O . ALA A 1 87 ? -3.312 -9.478 -7.201 1.00 98.62 87 ALA A O 1
ATOM 690 N N . ARG A 1 88 ? -2.646 -11.369 -6.186 1.00 98.56 88 ARG A N 1
ATOM 691 C CA . ARG A 1 88 ? -1.557 -10.759 -5.408 1.00 98.56 88 ARG A CA 1
ATOM 692 C C . ARG A 1 88 ? -0.523 -10.082 -6.310 1.00 98.56 88 ARG A C 1
ATOM 694 O O . ARG A 1 88 ? -0.079 -8.973 -6.004 1.00 98.56 88 ARG A O 1
ATOM 701 N N . LYS A 1 89 ? -0.129 -10.730 -7.409 1.00 98.62 89 LYS A N 1
ATOM 702 C CA . LYS A 1 89 ? 0.820 -10.196 -8.397 1.00 98.62 89 LYS A CA 1
ATOM 703 C C . LYS A 1 89 ? 0.300 -8.904 -9.027 1.00 98.62 89 LYS A C 1
ATOM 705 O O . LYS A 1 89 ? 1.038 -7.923 -9.076 1.00 98.62 89 LYS A O 1
ATOM 710 N N . ILE A 1 90 ? -0.970 -8.874 -9.435 1.00 98.62 90 ILE A N 1
ATOM 711 C CA . ILE A 1 90 ? -1.600 -7.679 -10.015 1.00 98.62 90 ILE A CA 1
ATOM 712 C C . ILE A 1 90 ? -1.691 -6.556 -8.975 1.00 98.62 90 ILE A C 1
ATOM 714 O O . ILE A 1 90 ? -1.282 -5.434 -9.257 1.00 98.62 90 ILE A O 1
ATOM 718 N N . VAL A 1 91 ? -2.154 -6.846 -7.753 1.00 98.62 91 VAL A N 1
ATOM 719 C CA . VAL A 1 91 ? -2.227 -5.844 -6.673 1.00 98.62 91 VAL A CA 1
ATOM 720 C C . VAL A 1 91 ? -0.849 -5.263 -6.344 1.00 98.62 91 VAL A C 1
ATOM 722 O O . VAL A 1 91 ? -0.721 -4.054 -6.159 1.00 98.62 91 VAL A O 1
ATOM 725 N N . THR A 1 92 ? 0.193 -6.099 -6.321 1.00 98.44 92 THR A N 1
ATOM 726 C CA . THR A 1 92 ? 1.578 -5.651 -6.100 1.00 98.44 92 THR A CA 1
ATOM 727 C C . THR A 1 92 ? 2.033 -4.705 -7.211 1.00 98.44 92 THR A C 1
ATOM 729 O O . THR A 1 92 ? 2.600 -3.657 -6.913 1.00 98.44 92 THR A O 1
ATOM 732 N N . ALA A 1 93 ? 1.740 -5.031 -8.473 1.00 97.25 93 ALA A N 1
ATOM 733 C CA . ALA A 1 93 ? 2.074 -4.176 -9.610 1.00 97.25 93 ALA A CA 1
ATOM 734 C C . ALA A 1 93 ? 1.323 -2.833 -9.566 1.00 97.25 93 ALA A C 1
ATOM 736 O O . ALA A 1 93 ? 1.930 -1.793 -9.802 1.00 97.25 93 ALA A O 1
ATOM 737 N N . ILE A 1 94 ? 0.037 -2.832 -9.191 1.00 98.00 94 ILE A N 1
ATOM 738 C CA . ILE A 1 94 ? -0.746 -1.600 -8.991 1.00 98.00 94 ILE A CA 1
ATOM 739 C C . ILE A 1 94 ? -0.109 -0.733 -7.902 1.00 98.00 94 ILE A C 1
ATOM 741 O O . ILE A 1 94 ? 0.089 0.462 -8.102 1.00 98.00 94 ILE A O 1
ATOM 745 N N . PHE A 1 95 ? 0.250 -1.327 -6.761 1.00 98.38 95 PHE A N 1
ATOM 746 C CA . PHE A 1 95 ? 0.891 -0.589 -5.675 1.00 98.38 95 PHE A CA 1
ATOM 747 C C . PHE A 1 95 ? 2.246 -0.008 -6.101 1.00 98.38 95 PHE A C 1
ATOM 749 O O . PHE A 1 95 ? 2.512 1.165 -5.856 1.00 98.38 95 PHE A O 1
ATOM 756 N N . GLN A 1 96 ? 3.083 -0.794 -6.788 1.00 96.75 96 GLN A N 1
ATOM 757 C CA . GLN A 1 96 ? 4.353 -0.314 -7.341 1.00 96.75 96 GLN A CA 1
ATOM 758 C C . GLN A 1 96 ? 4.141 0.835 -8.332 1.00 96.75 96 GLN A C 1
ATOM 760 O O . GLN A 1 96 ? 4.849 1.835 -8.256 1.00 96.75 96 GLN A O 1
ATOM 765 N N . HIS A 1 97 ? 3.142 0.736 -9.211 1.00 96.12 97 HIS A N 1
ATOM 766 C CA . HIS A 1 97 ? 2.815 1.804 -10.148 1.00 96.12 97 HIS A CA 1
ATOM 767 C C . HIS A 1 97 ? 2.429 3.094 -9.417 1.00 96.12 97 HIS A C 1
ATOM 769 O O . HIS A 1 97 ? 3.019 4.132 -9.691 1.00 96.12 97 HIS A O 1
ATOM 775 N N . ILE A 1 98 ? 1.520 3.039 -8.438 1.00 97.81 98 ILE A N 1
ATOM 776 C CA . ILE A 1 98 ? 1.144 4.212 -7.626 1.00 97.81 98 ILE A CA 1
ATOM 777 C C . ILE A 1 98 ? 2.386 4.826 -6.959 1.00 97.81 98 ILE A C 1
ATOM 779 O O . ILE A 1 98 ? 2.589 6.039 -6.998 1.00 97.81 98 ILE A O 1
ATOM 783 N N . VAL A 1 99 ? 3.263 3.998 -6.380 1.00 97.38 99 VAL A N 1
ATOM 784 C CA . VAL A 1 99 ? 4.475 4.483 -5.706 1.00 97.38 99 VAL A CA 1
ATOM 785 C C . VAL A 1 99 ? 5.407 5.212 -6.676 1.00 97.38 99 VAL A C 1
ATOM 787 O O . VAL A 1 99 ? 5.787 6.347 -6.404 1.00 97.38 99 VAL A O 1
ATOM 790 N N . TYR A 1 100 ? 5.777 4.592 -7.796 1.00 96.50 100 TYR A N 1
ATOM 791 C CA . TYR A 1 100 ? 6.792 5.139 -8.704 1.00 96.50 100 TYR A CA 1
ATOM 792 C C . TYR A 1 100 ? 6.251 6.204 -9.663 1.00 96.50 100 TYR A C 1
ATOM 794 O O . TYR A 1 100 ? 6.981 7.130 -10.012 1.00 96.50 100 TYR A O 1
ATOM 802 N N . ASN A 1 101 ? 4.985 6.100 -10.070 1.00 95.75 101 ASN A N 1
ATOM 803 C CA . ASN A 1 101 ? 4.370 7.012 -11.031 1.00 95.75 101 ASN A CA 1
ATOM 804 C C . ASN A 1 101 ? 3.706 8.228 -10.379 1.00 95.75 101 ASN A C 1
ATOM 806 O O . ASN A 1 101 ? 3.667 9.294 -10.985 1.00 95.75 101 ASN A O 1
ATOM 810 N N . GLU A 1 102 ? 3.152 8.080 -9.173 1.00 96.31 102 GLU A N 1
ATOM 811 C CA . GLU A 1 102 ? 2.315 9.124 -8.564 1.00 96.31 102 GLU A CA 1
ATOM 812 C C . GLU A 1 102 ? 2.954 9.699 -7.298 1.00 96.31 102 GLU A C 1
ATOM 814 O O . GLU A 1 102 ? 3.056 10.915 -7.154 1.00 96.31 102 GLU A O 1
ATOM 819 N N . TYR A 1 103 ? 3.440 8.851 -6.388 1.00 96.25 103 TYR A N 1
ATOM 820 C CA . TYR A 1 103 ? 3.933 9.308 -5.086 1.00 96.25 103 TYR A CA 1
ATOM 821 C C . TYR A 1 103 ? 5.379 9.829 -5.117 1.00 96.25 103 TYR A C 1
ATOM 823 O O . TYR A 1 103 ? 5.648 10.961 -4.708 1.00 96.25 103 TYR A O 1
ATOM 831 N N . LEU A 1 104 ? 6.331 9.025 -5.603 1.00 96.94 104 LEU A N 1
ATOM 832 C CA . LEU A 1 104 ? 7.752 9.388 -5.613 1.00 96.94 104 LEU A CA 1
ATOM 833 C C . LEU A 1 104 ? 8.069 10.649 -6.437 1.00 96.94 104 LEU A C 1
ATOM 835 O O . LEU A 1 104 ? 8.877 11.445 -5.954 1.00 96.94 104 LEU A O 1
ATOM 839 N N . PRO A 1 105 ? 7.444 10.910 -7.605 1.00 96.81 105 PRO A N 1
ATOM 840 C CA . PRO A 1 105 ? 7.687 12.146 -8.345 1.00 96.81 105 PRO A CA 1
ATOM 841 C C . PRO A 1 105 ? 7.325 13.406 -7.558 1.00 96.81 105 PRO A C 1
ATOM 843 O O . PRO A 1 105 ? 8.058 14.392 -7.623 1.00 96.81 105 PRO A O 1
ATOM 846 N N . LEU A 1 106 ? 6.230 13.365 -6.790 1.00 95.81 106 LEU A N 1
ATOM 847 C CA . LEU A 1 106 ? 5.801 14.477 -5.939 1.00 95.81 106 LEU A CA 1
ATOM 848 C C . LEU A 1 106 ? 6.730 14.662 -4.736 1.00 95.81 106 LEU A C 1
ATOM 850 O O . LEU A 1 106 ? 6.992 15.791 -4.329 1.00 95.81 106 LEU A O 1
ATOM 854 N N . LEU A 1 107 ? 7.245 13.562 -4.184 1.00 94.88 107 LEU A N 1
ATOM 855 C CA . LEU A 1 107 ? 8.118 13.589 -3.015 1.00 94.88 107 LEU A CA 1
ATOM 856 C C . LEU A 1 107 ? 9.557 14.018 -3.347 1.00 94.88 107 LEU A C 1
ATOM 858 O O . LEU A 1 107 ? 10.158 14.795 -2.609 1.00 94.88 107 LEU A O 1
ATOM 862 N N . LEU A 1 108 ? 10.132 13.474 -4.421 1.00 95.94 108 LEU A N 1
ATOM 863 C CA . LEU A 1 108 ? 11.553 13.615 -4.761 1.00 95.94 108 LEU A CA 1
ATOM 864 C C . LEU A 1 108 ? 11.815 14.699 -5.817 1.00 95.94 108 LEU A C 1
ATOM 866 O O . LEU A 1 108 ? 12.933 15.210 -5.927 1.00 95.94 108 LEU A O 1
ATOM 870 N N . GLY A 1 109 ? 10.794 15.049 -6.600 1.00 96.81 109 GLY A N 1
ATOM 871 C CA . GLY A 1 109 ? 10.903 15.961 -7.730 1.00 96.81 109 GLY A CA 1
ATOM 872 C C . GLY A 1 109 ? 11.579 15.337 -8.963 1.00 96.81 109 GLY A C 1
ATOM 873 O O . GLY A 1 109 ? 12.303 14.339 -8.874 1.00 96.81 109 GLY A O 1
ATOM 874 N N . PRO A 1 110 ? 11.400 15.951 -10.147 1.00 95.38 110 PRO A N 1
ATOM 875 C CA . PRO A 1 110 ? 11.806 15.365 -11.428 1.00 95.38 110 PRO A CA 1
ATOM 876 C C . PRO A 1 110 ? 13.320 15.147 -11.545 1.00 95.38 110 PRO A C 1
ATOM 878 O O . PRO A 1 110 ? 13.764 14.181 -12.161 1.00 95.38 110 PRO A O 1
ATOM 881 N N . ARG A 1 111 ? 14.130 16.013 -10.919 1.00 97.31 111 ARG A N 1
ATOM 882 C CA . ARG A 1 111 ? 15.596 15.904 -10.952 1.00 97.31 111 ARG A CA 1
ATOM 883 C C . ARG A 1 111 ? 16.088 14.616 -10.290 1.00 97.31 111 ARG A C 1
ATOM 885 O O . ARG A 1 111 ? 16.924 13.927 -10.862 1.00 97.31 111 ARG A O 1
ATOM 892 N N . ILE A 1 112 ? 15.600 14.307 -9.088 1.00 97.62 112 ILE A N 1
ATOM 893 C CA . ILE A 1 112 ? 16.031 13.122 -8.334 1.00 97.62 112 ILE A CA 1
ATOM 894 C C . ILE A 1 112 ? 15.492 11.853 -8.994 1.00 97.62 112 ILE A C 1
ATOM 896 O O . ILE A 1 112 ? 16.244 10.895 -9.149 1.00 97.62 112 ILE A O 1
ATOM 900 N N . MET A 1 113 ? 14.241 11.878 -9.467 1.00 97.50 113 MET A N 1
ATOM 901 C CA . MET A 1 113 ? 13.668 10.773 -10.242 1.00 97.50 113 MET A CA 1
ATOM 902 C C . MET A 1 113 ? 14.529 10.413 -11.460 1.00 97.50 113 MET A C 1
ATOM 904 O O . MET A 1 113 ? 14.753 9.234 -11.710 1.00 97.50 113 MET A O 1
ATOM 908 N N . GLY A 1 114 ? 15.044 11.417 -12.183 1.00 95.56 114 GLY A N 1
ATOM 909 C CA . GLY 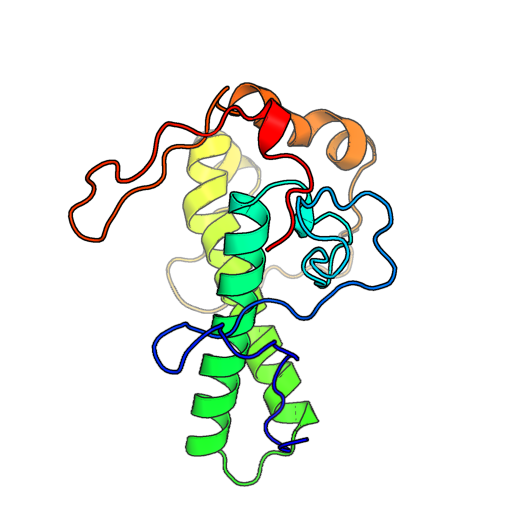A 1 114 ? 15.936 11.206 -13.324 1.00 95.56 114 GLY A CA 1
ATOM 910 C C . GLY A 1 114 ? 17.323 10.688 -12.936 1.00 95.56 114 GLY A C 1
ATOM 911 O O . GLY A 1 114 ? 17.808 9.750 -13.554 1.00 95.56 114 GLY A O 1
ATOM 912 N N . ILE A 1 115 ? 17.951 11.254 -11.895 1.00 96.88 115 ILE A N 1
ATOM 913 C CA . ILE A 1 115 ? 19.295 10.839 -11.440 1.00 96.88 115 ILE A CA 1
ATOM 914 C C . ILE A 1 115 ? 19.326 9.367 -11.011 1.00 96.88 115 ILE A C 1
ATOM 916 O O . ILE A 1 115 ? 20.322 8.690 -11.242 1.00 96.88 115 ILE A O 1
ATOM 920 N N . PHE A 1 116 ? 18.259 8.888 -10.371 1.00 94.94 116 PHE A N 1
ATOM 921 C CA . PHE A 1 116 ? 18.163 7.513 -9.878 1.00 94.94 116 PHE A CA 1
ATOM 922 C C . PHE A 1 116 ? 17.367 6.583 -10.804 1.00 94.94 116 PHE A C 1
ATOM 924 O O . PHE A 1 116 ? 17.045 5.473 -10.389 1.00 94.94 116 PHE A O 1
ATOM 931 N N . GLU A 1 117 ? 17.036 7.027 -12.023 1.00 93.12 117 GLU A N 1
ATOM 932 C CA . GLU A 1 117 ? 16.331 6.223 -13.036 1.00 93.12 117 GLU A CA 1
ATOM 933 C C . GLU A 1 117 ? 15.025 5.589 -12.511 1.00 93.12 117 GLU A C 1
ATOM 935 O O . GLU A 1 117 ? 14.695 4.441 -12.789 1.00 93.12 117 GLU A O 1
ATOM 940 N N . LEU A 1 118 ? 14.262 6.351 -11.719 1.00 94.12 118 LEU A N 1
ATOM 941 C CA . LEU A 1 118 ? 13.038 5.882 -11.053 1.00 94.12 118 LEU A CA 1
ATOM 942 C C . LEU A 1 118 ? 11.769 6.096 -11.893 1.00 94.12 118 LEU A C 1
ATOM 944 O O . LEU A 1 118 ? 10.668 5.784 -11.441 1.00 94.12 118 LEU A O 1
ATOM 948 N N . LEU A 1 119 ? 11.896 6.692 -13.079 1.00 92.56 119 LEU A N 1
ATOM 949 C CA . LEU A 1 119 ? 10.767 6.938 -13.973 1.00 92.56 119 LEU A CA 1
ATOM 950 C C . LEU A 1 119 ? 10.329 5.630 -14.635 1.00 92.56 119 LEU A C 1
ATOM 952 O O . LEU A 1 119 ? 11.159 4.833 -15.068 1.00 92.56 119 LEU A O 1
ATOM 956 N N . LEU A 1 120 ? 9.017 5.424 -14.728 1.00 92.31 120 LEU A N 1
ATOM 957 C CA . LEU A 1 120 ? 8.471 4.270 -15.432 1.00 92.31 120 LEU A CA 1
ATOM 958 C C . LEU A 1 120 ? 8.648 4.421 -16.945 1.00 92.31 120 LEU A C 1
ATOM 960 O O . LEU A 1 120 ? 8.577 5.528 -17.486 1.00 92.31 120 LEU A O 1
ATOM 964 N N . ASN A 1 121 ? 8.811 3.288 -17.630 1.00 90.62 121 ASN A N 1
ATOM 965 C CA . ASN A 1 121 ? 8.712 3.258 -19.083 1.00 90.62 121 ASN A CA 1
ATOM 966 C C . ASN A 1 121 ? 7.280 3.645 -19.491 1.00 90.62 121 ASN A C 1
ATOM 968 O O . ASN A 1 121 ? 6.330 3.112 -18.909 1.00 90.62 121 ASN A O 1
ATOM 972 N N . PRO A 1 122 ? 7.105 4.538 -20.482 1.00 87.94 122 PRO A N 1
ATOM 973 C CA . PRO A 1 122 ? 5.776 4.933 -20.943 1.00 87.94 122 PRO A CA 1
ATOM 974 C C . PRO A 1 122 ? 5.026 3.765 -21.602 1.00 87.94 122 PRO A C 1
ATOM 976 O O . PRO A 1 122 ? 3.796 3.750 -21.616 1.00 87.94 122 PRO A O 1
ATOM 979 N N . ASP A 1 123 ? 5.762 2.788 -22.133 1.00 90.25 123 ASP A N 1
ATOM 980 C CA . ASP A 1 123 ? 5.252 1.592 -22.783 1.00 90.25 123 ASP A CA 1
ATOM 981 C C . ASP A 1 123 ? 6.216 0.395 -22.658 1.00 90.25 123 ASP A C 1
ATOM 983 O O . ASP A 1 123 ? 7.403 0.522 -22.348 1.00 90.25 123 ASP A O 1
ATOM 987 N N . GLY A 1 124 ? 5.680 -0.805 -22.895 1.00 89.69 124 GLY A N 1
ATOM 988 C CA . GLY A 1 124 ? 6.453 -2.046 -22.918 1.00 89.69 124 GLY A CA 1
ATOM 989 C C . GLY A 1 124 ? 6.873 -2.576 -21.542 1.00 89.69 124 GLY A C 1
ATOM 990 O O . GLY A 1 124 ? 6.305 -2.239 -20.504 1.00 89.69 124 GLY A O 1
ATOM 991 N N . PHE A 1 125 ? 7.854 -3.482 -21.550 1.00 88.88 125 PHE A N 1
ATOM 992 C CA . PHE A 1 125 ? 8.374 -4.124 -20.344 1.00 88.88 125 PHE A CA 1
ATOM 993 C C . PHE A 1 125 ? 9.662 -3.451 -19.865 1.00 88.88 125 PHE A C 1
ATOM 995 O O . PHE A 1 125 ? 10.490 -2.999 -20.656 1.00 88.88 125 PHE A O 1
ATOM 1002 N N . PHE A 1 126 ? 9.858 -3.431 -18.548 1.00 89.38 126 PHE A N 1
ATOM 1003 C CA . PHE A 1 126 ? 11.140 -3.064 -17.960 1.00 89.38 126 PHE A CA 1
ATOM 1004 C C . PHE A 1 126 ? 12.122 -4.238 -18.074 1.00 89.38 126 PHE A C 1
ATOM 1006 O O . PHE A 1 126 ? 11.829 -5.346 -17.623 1.00 89.38 126 PHE A O 1
ATOM 1013 N N . HIS A 1 127 ? 13.299 -3.991 -18.650 1.00 89.69 127 HIS A N 1
ATOM 1014 C CA . HIS A 1 127 ? 14.340 -5.006 -18.863 1.00 89.69 127 HIS A CA 1
ATOM 1015 C C . HIS A 1 127 ? 15.593 -4.797 -17.994 1.00 89.69 127 HIS A C 1
ATOM 1017 O O . HIS A 1 127 ? 16.567 -5.528 -18.146 1.00 89.69 127 HIS A O 1
ATOM 1023 N N . GLY A 1 128 ? 15.578 -3.832 -17.069 1.00 89.69 128 GLY A N 1
ATOM 1024 C CA . GLY A 1 128 ? 16.728 -3.470 -16.230 1.00 89.69 128 GLY A CA 1
ATOM 1025 C C . GLY A 1 128 ? 16.836 -4.230 -14.904 1.00 89.69 128 GLY A C 1
ATOM 1026 O O . GLY A 1 128 ? 17.434 -3.718 -13.963 1.00 89.69 128 GLY A O 1
ATOM 1027 N N . TYR A 1 129 ? 16.226 -5.414 -14.772 1.00 93.94 129 TYR A N 1
ATOM 1028 C CA . TYR A 1 129 ? 16.399 -6.224 -13.563 1.00 93.94 129 TYR A CA 1
ATOM 1029 C C . TYR A 1 129 ? 17.855 -6.696 -13.445 1.00 93.94 129 TYR A C 1
ATOM 1031 O O . TYR A 1 129 ? 18.347 -7.421 -14.310 1.00 93.94 129 TYR A O 1
ATOM 1039 N N . ASP A 1 130 ? 18.516 -6.337 -12.344 1.00 95.25 130 ASP A N 1
ATOM 1040 C CA . ASP A 1 130 ? 19.863 -6.799 -12.015 1.00 95.25 130 ASP A CA 1
ATOM 1041 C C . ASP A 1 130 ? 19.854 -7.591 -10.699 1.00 95.25 130 ASP A C 1
ATOM 1043 O O . ASP A 1 130 ? 19.598 -7.061 -9.618 1.00 95.25 130 ASP A O 1
ATOM 1047 N N . HIS A 1 131 ? 20.174 -8.883 -10.797 1.00 96.12 131 HIS A N 1
ATOM 1048 C CA . HIS A 1 131 ? 20.251 -9.809 -9.666 1.00 96.12 131 HIS A CA 1
ATOM 1049 C C . HIS A 1 131 ? 21.406 -9.503 -8.697 1.00 96.12 131 HIS A C 1
ATOM 1051 O O . HIS A 1 131 ? 21.453 -10.079 -7.611 1.00 96.12 131 HIS A O 1
ATOM 1057 N N . LYS A 1 132 ? 22.349 -8.631 -9.076 1.00 97.81 132 LYS A N 1
ATOM 1058 C CA . LYS A 1 132 ? 23.461 -8.193 -8.219 1.00 97.81 132 LYS A CA 1
ATOM 1059 C C . LYS A 1 132 ? 23.072 -7.053 -7.282 1.00 97.81 132 LYS A C 1
ATOM 1061 O O . LYS A 1 132 ? 23.807 -6.779 -6.332 1.00 97.81 132 LYS A O 1
ATOM 1066 N N . ILE A 1 133 ? 21.945 -6.384 -7.528 1.00 95.25 133 ILE A N 1
ATOM 1067 C CA . ILE A 1 133 ? 21.445 -5.324 -6.653 1.00 95.25 133 ILE A CA 1
ATOM 1068 C C . ILE A 1 133 ? 20.982 -5.946 -5.338 1.00 95.25 133 ILE A C 1
ATOM 1070 O O . ILE A 1 133 ? 20.213 -6.903 -5.318 1.00 95.25 133 ILE A O 1
ATOM 1074 N N . HIS A 1 134 ? 21.422 -5.366 -4.224 1.00 96.00 134 HIS A N 1
ATOM 1075 C CA . HIS A 1 134 ? 20.976 -5.761 -2.896 1.00 96.00 134 HIS A CA 1
ATOM 1076 C C . HIS A 1 134 ? 19.641 -5.072 -2.557 1.00 96.00 134 HIS A C 1
ATOM 1078 O O . HIS A 1 134 ? 19.632 -3.859 -2.337 1.00 96.00 134 HIS A O 1
ATOM 1084 N N . PRO A 1 135 ? 18.514 -5.803 -2.459 1.00 95.25 135 PRO A N 1
ATOM 1085 C CA . PRO A 1 135 ? 17.192 -5.191 -2.337 1.00 95.25 135 PRO A CA 1
ATOM 1086 C C . PRO A 1 135 ? 16.800 -4.857 -0.892 1.00 95.25 135 PRO A C 1
ATOM 1088 O O . PRO A 1 135 ? 15.692 -4.376 -0.657 1.00 95.25 135 PRO A O 1
ATOM 1091 N N . ALA A 1 136 ? 17.641 -5.163 0.104 1.00 96.69 136 ALA A N 1
ATOM 1092 C CA . ALA A 1 136 ? 17.237 -4.957 1.489 1.00 96.69 136 ALA A CA 1
ATOM 1093 C C . ALA A 1 136 ? 17.205 -3.471 1.864 1.00 96.69 136 ALA A C 1
ATOM 1095 O O . ALA A 1 136 ? 18.054 -2.673 1.462 1.00 96.69 136 ALA A O 1
ATOM 1096 N N . MET A 1 137 ? 16.235 -3.137 2.710 1.00 94.81 137 MET A N 1
ATOM 1097 C CA . MET A 1 137 ? 16.062 -1.803 3.268 1.00 94.81 137 MET A CA 1
ATOM 1098 C C . MET A 1 137 ? 17.278 -1.390 4.100 1.00 94.81 137 MET A C 1
ATOM 1100 O O . MET A 1 137 ? 17.731 -2.131 4.974 1.00 94.81 137 MET A O 1
ATOM 1104 N N . THR A 1 138 ? 17.776 -0.175 3.876 1.00 96.88 138 THR A N 1
ATOM 1105 C CA . THR A 1 138 ? 18.852 0.390 4.695 1.00 96.88 138 THR A CA 1
ATOM 1106 C C . THR A 1 138 ? 18.324 0.820 6.065 1.00 96.88 138 THR A C 1
ATOM 1108 O O . THR A 1 138 ? 17.175 1.243 6.202 1.00 96.88 138 THR A O 1
ATOM 1111 N N . ASN A 1 139 ? 19.182 0.756 7.089 1.00 97.31 139 ASN A N 1
ATOM 1112 C CA . ASN A 1 139 ? 18.826 1.161 8.453 1.00 97.31 139 ASN A CA 1
ATOM 1113 C C . ASN A 1 139 ? 18.373 2.632 8.510 1.00 97.31 139 ASN A C 1
ATOM 1115 O O . ASN A 1 139 ? 17.345 2.951 9.099 1.00 97.31 139 ASN A O 1
ATOM 1119 N N . VAL A 1 140 ? 19.093 3.530 7.828 1.00 97.12 140 VAL A N 1
ATOM 1120 C CA . VAL A 1 140 ? 18.744 4.959 7.795 1.00 97.12 140 VAL A CA 1
ATOM 1121 C C . VAL A 1 140 ? 17.349 5.200 7.213 1.00 97.12 140 VAL A C 1
ATOM 1123 O O . VAL A 1 140 ? 16.604 6.032 7.733 1.00 97.12 140 VAL A O 1
ATOM 1126 N N . LEU A 1 141 ? 16.967 4.444 6.178 1.00 94.25 141 LEU A N 1
ATOM 1127 C CA . LEU A 1 141 ? 15.657 4.576 5.555 1.00 94.25 141 LEU A CA 1
ATOM 1128 C C . LEU A 1 141 ? 14.551 4.018 6.454 1.00 94.25 141 LEU A C 1
ATOM 1130 O O . LEU A 1 141 ? 13.534 4.684 6.634 1.00 94.25 141 LEU A O 1
ATOM 1134 N N . SER A 1 142 ? 14.755 2.834 7.043 1.00 91.94 142 SER A N 1
ATOM 1135 C CA . SER A 1 142 ? 13.744 2.162 7.868 1.00 91.94 142 SER A CA 1
ATOM 1136 C C . SER A 1 142 ? 13.518 2.826 9.230 1.00 91.94 142 SER A C 1
ATOM 1138 O O . SER A 1 142 ? 12.403 2.787 9.751 1.00 91.94 142 SER A O 1
ATOM 1140 N N . THR A 1 143 ? 14.546 3.448 9.812 1.00 93.31 143 THR A N 1
ATOM 1141 C CA . THR A 1 143 ? 14.457 4.035 11.158 1.00 93.31 143 THR A CA 1
ATOM 1142 C C . THR A 1 143 ? 14.183 5.531 11.160 1.00 93.31 143 THR A C 1
ATOM 1144 O O . THR A 1 143 ? 13.520 5.999 12.085 1.00 93.31 143 THR A O 1
ATOM 1147 N N . SER A 1 144 ? 14.635 6.272 10.142 1.00 95.06 144 SER A N 1
ATOM 1148 C CA . SER A 1 144 ? 14.624 7.738 10.168 1.00 95.06 144 SER A CA 1
ATOM 1149 C C . SER A 1 144 ? 14.038 8.372 8.906 1.00 95.06 144 SER A C 1
ATOM 1151 O O . SER A 1 144 ? 12.999 9.019 8.988 1.00 95.06 144 SER A O 1
ATOM 1153 N N . ALA A 1 145 ? 14.639 8.173 7.729 1.00 94.38 145 ALA A N 1
ATOM 1154 C CA . ALA A 1 145 ? 14.368 9.038 6.576 1.00 94.38 145 ALA A CA 1
ATOM 1155 C C . ALA A 1 145 ? 12.901 9.013 6.106 1.00 94.38 145 ALA A C 1
ATOM 1157 O O . ALA A 1 145 ? 12.318 10.068 5.863 1.00 94.38 145 ALA A O 1
ATOM 1158 N N . ILE A 1 146 ? 12.262 7.837 6.037 1.00 92.44 146 ILE A N 1
ATOM 1159 C CA . ILE A 1 146 ? 10.861 7.749 5.585 1.00 92.44 146 ILE A CA 1
ATOM 1160 C C . ILE A 1 146 ? 9.856 8.244 6.640 1.00 92.44 146 ILE A C 1
ATOM 1162 O O . ILE A 1 146 ? 8.695 8.494 6.319 1.00 92.44 146 ILE A O 1
ATOM 1166 N N . ARG A 1 147 ? 10.302 8.481 7.886 1.00 94.38 147 ARG A N 1
ATOM 1167 C CA . ARG A 1 147 ? 9.485 9.142 8.917 1.00 94.38 147 ARG A CA 1
ATOM 1168 C C . ARG A 1 147 ? 9.271 10.626 8.641 1.00 94.38 147 ARG A C 1
ATOM 1170 O O . ARG A 1 147 ? 8.522 11.256 9.381 1.00 94.38 147 ARG A O 1
ATOM 1177 N N . MET A 1 148 ? 9.850 11.176 7.568 1.00 93.62 148 MET A N 1
ATOM 1178 C CA . MET A 1 148 ? 9.485 12.504 7.065 1.00 93.62 148 MET A CA 1
ATOM 1179 C C . MET A 1 148 ? 7.961 12.666 6.938 1.00 93.62 148 MET A C 1
ATOM 1181 O O . MET A 1 148 ? 7.453 13.751 7.181 1.00 93.62 148 MET A O 1
ATOM 1185 N N . GLY A 1 149 ? 7.220 11.581 6.662 1.00 93.06 149 GLY A N 1
ATOM 1186 C CA . GLY A 1 149 ? 5.758 11.608 6.589 1.00 93.06 149 GLY A CA 1
ATOM 1187 C C . GLY A 1 149 ? 5.080 12.103 7.871 1.00 93.06 149 GLY A C 1
ATOM 1188 O O . GLY A 1 149 ? 3.975 12.626 7.799 1.00 93.06 149 GLY A O 1
ATOM 1189 N N . HIS A 1 150 ? 5.741 12.030 9.034 1.00 95.56 150 HIS A N 1
ATOM 1190 C CA . HIS A 1 150 ? 5.206 12.563 10.290 1.00 95.56 150 HIS A CA 1
ATOM 1191 C C . HIS A 1 150 ? 5.019 14.087 10.274 1.00 95.56 150 HIS A C 1
ATOM 1193 O O . HIS A 1 150 ? 4.162 14.582 10.997 1.00 95.56 150 HIS A O 1
ATOM 1199 N N . SER A 1 151 ? 5.759 14.840 9.449 1.00 95.06 151 SER A N 1
ATOM 1200 C CA . SER A 1 151 ? 5.530 16.286 9.300 1.00 95.06 151 SER A CA 1
ATOM 1201 C C . SER A 1 151 ? 4.304 16.623 8.443 1.00 95.06 151 SER A C 1
ATOM 1203 O O . SER A 1 151 ? 3.896 17.779 8.396 1.00 95.06 151 SER A O 1
ATOM 1205 N N . GLN A 1 152 ? 3.715 15.626 7.776 1.00 93.75 152 GLN A N 1
ATOM 1206 C CA . GLN A 1 152 ? 2.527 15.765 6.926 1.00 93.75 152 GLN A CA 1
ATOM 1207 C C . GLN A 1 152 ? 1.242 15.334 7.646 1.00 93.75 152 GLN A C 1
ATOM 1209 O O . GLN A 1 152 ? 0.153 15.398 7.079 1.00 93.75 152 GLN A O 1
ATOM 1214 N N . VAL A 1 153 ? 1.361 14.852 8.885 1.00 94.31 153 VAL A N 1
ATOM 1215 C CA . VAL A 1 153 ? 0.229 14.347 9.657 1.00 94.31 153 VAL A CA 1
ATOM 1216 C C . VAL A 1 153 ? -0.598 15.518 10.188 1.00 94.31 153 VAL A C 1
ATOM 1218 O O . VAL A 1 153 ? -0.087 16.397 10.879 1.00 94.31 153 VAL A O 1
ATOM 1221 N N . SER A 1 154 ? -1.894 15.511 9.873 1.00 94.31 154 SER A N 1
ATOM 1222 C CA . SER A 1 154 ? -2.869 16.438 10.455 1.00 94.31 154 SER A CA 1
ATOM 1223 C C . SER A 1 154 ? -3.136 16.104 11.926 1.00 94.31 154 SER A C 1
ATOM 1225 O O . SER A 1 154 ? -3.066 14.946 12.332 1.00 94.31 154 SER A O 1
ATOM 1227 N N . HIS A 1 155 ? -3.503 17.110 12.720 1.00 94.88 155 HIS A N 1
ATOM 1228 C CA . HIS A 1 155 ? -3.895 16.939 14.123 1.00 94.88 155 HIS A CA 1
ATOM 1229 C C . HIS A 1 155 ? -5.292 16.315 14.290 1.00 94.88 155 HIS A C 1
ATOM 1231 O O . HIS A 1 155 ? -5.623 15.825 15.369 1.00 94.88 155 HIS A O 1
ATOM 1237 N N . GLU A 1 156 ? -6.092 16.297 13.225 1.00 94.94 156 GLU A N 1
ATOM 1238 C CA . GLU A 1 156 ? -7.448 15.752 13.203 1.00 94.94 156 GLU A CA 1
ATOM 1239 C C . GLU A 1 156 ? -7.761 15.037 11.882 1.00 94.94 156 GLU A C 1
ATOM 1241 O O . GLU A 1 156 ? -7.164 15.316 10.835 1.00 94.94 156 GLU A O 1
ATOM 1246 N N . MET A 1 157 ? -8.721 14.113 11.937 1.00 92.50 157 MET A N 1
ATOM 1247 C CA . MET A 1 157 ? -9.220 13.354 10.795 1.00 92.50 157 MET A CA 1
ATOM 1248 C C . MET A 1 157 ? -10.649 13.774 10.443 1.00 92.50 157 MET A C 1
ATOM 1250 O O . MET A 1 157 ? -11.593 13.543 11.205 1.00 92.50 157 MET A O 1
ATOM 1254 N N . ILE A 1 158 ? -10.816 14.331 9.244 1.00 93.62 158 ILE A N 1
ATOM 1255 C CA . ILE A 1 158 ? -12.114 14.747 8.704 1.00 93.62 158 ILE A CA 1
ATOM 1256 C C . ILE A 1 158 ? -12.758 13.572 7.956 1.00 93.62 158 ILE A C 1
ATOM 1258 O O . ILE A 1 158 ? -12.109 12.891 7.162 1.00 93.62 158 ILE A O 1
ATOM 1262 N N . ARG A 1 159 ? -14.054 13.333 8.197 1.00 92.44 159 ARG A N 1
ATOM 1263 C CA . ARG A 1 159 ? -14.839 12.263 7.558 1.00 92.44 159 ARG A CA 1
ATOM 1264 C C . ARG A 1 159 ? -15.967 12.867 6.733 1.00 92.44 159 ARG A C 1
ATOM 1266 O O . ARG A 1 159 ? -16.829 13.561 7.274 1.00 92.44 159 ARG A O 1
ATOM 1273 N N . LEU A 1 160 ? -15.949 12.581 5.435 1.00 94.19 160 LEU A N 1
ATOM 1274 C CA . LEU A 1 160 ? -16.847 13.178 4.450 1.00 94.19 160 LEU A CA 1
ATOM 1275 C C . LEU A 1 160 ? -17.883 12.165 3.933 1.00 94.19 160 LEU A C 1
ATOM 1277 O O . LEU A 1 160 ? -17.604 10.966 3.870 1.00 94.19 160 LEU A O 1
ATOM 1281 N N . ASN A 1 161 ? -19.064 12.644 3.534 1.00 94.12 161 ASN A N 1
ATOM 1282 C CA . ASN A 1 161 ? -20.037 11.853 2.769 1.00 94.12 161 ASN A CA 1
ATOM 1283 C C . ASN A 1 161 ? -19.682 11.794 1.269 1.00 94.12 161 ASN A C 1
ATOM 1285 O O . ASN A 1 161 ? -18.680 12.329 0.801 1.00 94.12 161 ASN A O 1
ATOM 1289 N N . ASN A 1 162 ? -20.571 11.176 0.489 1.00 93.69 162 ASN A N 1
ATOM 1290 C CA . ASN A 1 162 ? -20.512 11.109 -0.973 1.00 93.69 162 ASN A CA 1
ATOM 1291 C C . ASN A 1 162 ? -20.656 12.464 -1.700 1.00 93.69 162 ASN A C 1
ATOM 1293 O O . ASN A 1 162 ? -20.473 12.506 -2.913 1.00 93.69 162 ASN A O 1
ATOM 1297 N N . ARG A 1 163 ? -20.989 13.550 -0.992 1.00 96.56 163 ARG A N 1
ATOM 1298 C CA . ARG A 1 163 ? -21.020 14.932 -1.500 1.00 96.56 163 ARG A CA 1
ATOM 1299 C C . ARG A 1 163 ? -19.805 15.751 -1.056 1.00 96.56 163 ARG A C 1
ATOM 1301 O O . ARG A 1 163 ? -19.767 16.945 -1.318 1.00 96.56 163 ARG A O 1
ATOM 1308 N N . PHE A 1 164 ? -18.816 15.113 -0.422 1.00 95.69 164 PHE A N 1
ATOM 1309 C CA . PHE A 1 164 ? -17.633 15.760 0.152 1.00 95.69 164 PHE A CA 1
ATOM 1310 C C . PHE A 1 164 ? -17.947 16.747 1.289 1.00 95.69 164 PHE A C 1
ATOM 1312 O O . PHE A 1 164 ? -17.166 17.653 1.564 1.00 95.69 164 PHE A O 1
ATOM 1319 N N . GLU A 1 165 ? -19.065 16.551 1.986 1.00 96.44 165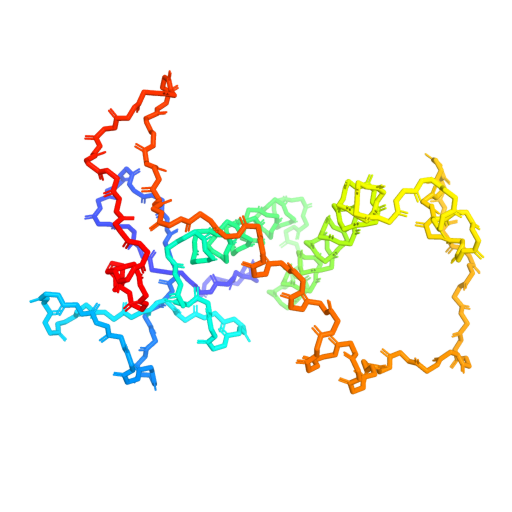 GLU A N 1
ATOM 1320 C CA . GLU A 1 165 ? -19.453 17.358 3.144 1.00 96.44 165 GLU A CA 1
ATOM 1321 C C . GLU A 1 165 ? -19.065 16.634 4.446 1.00 96.44 165 GLU A C 1
ATOM 1323 O O . GLU A 1 165 ? -19.233 15.409 4.525 1.00 96.44 165 GLU A O 1
ATOM 1328 N N . PRO A 1 166 ? -18.574 17.346 5.479 1.00 94.81 166 PRO A N 1
ATOM 1329 C CA . PRO A 1 166 ? -18.323 16.762 6.795 1.00 94.81 166 PRO A CA 1
ATOM 1330 C C . PRO A 1 166 ? -19.609 16.206 7.413 1.00 94.81 166 PRO A C 1
ATOM 1332 O O . PRO A 1 166 ? -20.625 16.895 7.461 1.00 94.81 166 PRO A O 1
ATOM 1335 N N . VAL A 1 167 ? -19.567 14.962 7.895 1.00 93.12 167 VAL A N 1
ATOM 1336 C CA . VAL A 1 167 ? -20.739 14.296 8.514 1.00 93.12 167 VAL A CA 1
ATOM 1337 C C . VAL A 1 167 ? -20.600 14.132 10.022 1.00 93.12 167 VAL A C 1
ATOM 1339 O O . VAL A 1 167 ? -21.593 14.008 10.732 1.00 93.12 167 VAL A O 1
ATOM 1342 N N . PHE A 1 168 ? -19.365 14.121 10.509 1.00 90.56 168 PHE A N 1
ATOM 1343 C CA . PHE A 1 168 ? -19.040 13.985 11.919 1.00 90.56 168 PHE A CA 1
ATOM 1344 C C . PHE A 1 168 ? -18.079 15.092 12.313 1.00 90.56 168 PHE A C 1
ATOM 1346 O O . PHE A 1 168 ? -17.323 15.574 11.463 1.00 90.56 168 PHE A O 1
ATOM 1353 N N . ASP A 1 169 ? -18.046 15.408 13.604 1.00 93.38 169 ASP A N 1
ATOM 1354 C CA . ASP A 1 169 ? -16.989 16.246 14.154 1.00 93.38 169 ASP A CA 1
ATOM 1355 C C . ASP A 1 169 ? -15.611 15.644 13.804 1.00 93.38 169 ASP A C 1
ATOM 1357 O O . ASP A 1 169 ? -15.464 14.400 13.771 1.00 93.38 169 ASP A O 1
ATOM 1361 N N . PRO A 1 170 ? -14.613 16.495 13.482 1.00 94.12 170 PRO A N 1
ATOM 1362 C CA . PRO A 1 170 ? -13.250 16.047 13.244 1.00 94.12 170 PRO A CA 1
ATOM 1363 C C . PRO A 1 170 ? -12.765 15.192 14.411 1.00 94.12 170 PRO A C 1
ATOM 1365 O O . PRO A 1 170 ? -12.901 15.568 15.571 1.00 94.12 170 PRO A O 1
ATOM 1368 N N . LEU A 1 171 ? -12.233 14.009 14.103 1.00 92.31 171 LEU A N 1
ATOM 1369 C CA . LEU A 1 171 ? -11.713 13.106 15.123 1.00 92.31 171 LEU A CA 1
ATOM 1370 C C . LEU A 1 171 ? -10.297 13.565 15.498 1.00 92.31 171 LEU A C 1
ATOM 1372 O O . LEU A 1 171 ? -9.428 13.518 14.619 1.00 92.31 171 LEU A O 1
ATOM 1376 N N . PRO A 1 172 ? -10.023 13.970 16.754 1.00 94.81 172 PRO A N 1
ATOM 1377 C CA . PRO A 1 172 ? -8.667 14.292 17.176 1.00 94.81 172 PRO A CA 1
ATOM 1378 C C . PRO A 1 172 ? -7.755 13.084 16.966 1.00 94.81 172 PRO A C 1
ATOM 1380 O O . PRO A 1 172 ? -8.114 11.959 17.318 1.00 94.81 172 PRO A O 1
ATOM 1383 N N . LEU A 1 173 ? -6.556 13.292 16.417 1.00 92.31 173 LEU A N 1
ATOM 1384 C CA . LEU A 1 173 ? -5.646 12.183 16.120 1.00 92.31 173 LEU A CA 1
ATOM 1385 C C . LEU A 1 173 ? -5.289 11.379 17.383 1.00 92.31 173 LEU A C 1
ATOM 1387 O O . LEU A 1 173 ? -5.152 10.161 17.322 1.00 92.31 173 LEU A O 1
ATOM 1391 N N . THR A 1 174 ? -5.220 12.042 18.539 1.00 91.88 174 THR A N 1
ATOM 1392 C CA . THR A 1 174 ? -4.991 11.410 19.848 1.00 91.88 174 THR A CA 1
ATOM 1393 C C . THR A 1 174 ? -6.046 10.367 20.218 1.00 91.88 174 THR A C 1
ATOM 1395 O O . THR A 1 174 ? -5.735 9.439 20.955 1.00 91.88 174 THR A O 1
ATOM 1398 N N . GLU A 1 175 ? -7.269 10.494 19.702 1.00 90.81 175 GLU A N 1
ATOM 1399 C CA . GLU A 1 175 ? -8.382 9.557 19.924 1.00 90.81 175 GLU A CA 1
ATOM 1400 C C . GLU A 1 175 ? -8.555 8.553 18.773 1.00 90.81 175 GLU A C 1
ATOM 1402 O O . GLU A 1 175 ? -9.317 7.586 18.873 1.00 90.81 175 GLU A O 1
ATOM 1407 N N . ALA A 1 176 ? -7.864 8.779 17.656 1.00 90.25 176 ALA A N 1
ATOM 1408 C CA . ALA A 1 176 ? -7.910 7.902 16.496 1.00 90.25 176 ALA A CA 1
ATOM 1409 C C . ALA A 1 176 ? -7.012 6.669 16.660 1.00 90.25 176 ALA A C 1
ATOM 1411 O O . ALA A 1 176 ? -7.281 5.636 16.043 1.00 90.25 176 ALA A O 1
ATOM 1412 N N . PHE A 1 177 ? -5.953 6.764 17.469 1.00 91.81 177 PHE A N 1
ATOM 1413 C CA . PHE A 1 177 ? -4.969 5.695 17.581 1.00 91.81 177 PHE A CA 1
ATOM 1414 C C . PHE A 1 177 ? -5.570 4.396 18.123 1.00 91.81 177 PHE A C 1
ATOM 1416 O O . PHE A 1 177 ? -6.179 4.383 19.191 1.00 91.81 177 PHE A O 1
ATOM 1423 N N . PHE A 1 178 ? -5.379 3.302 17.380 1.00 89.81 178 PHE A N 1
ATOM 1424 C CA . PHE A 1 178 ? -5.859 1.957 17.724 1.00 89.81 178 PHE A CA 1
ATOM 1425 C C . PHE A 1 178 ? -7.359 1.873 18.029 1.00 89.81 178 PHE A C 1
ATOM 1427 O O . PHE A 1 178 ? -7.803 0.967 18.734 1.00 89.81 178 PHE A O 1
ATOM 1434 N N . ASN A 1 179 ? -8.148 2.799 17.484 1.00 82.25 179 ASN A N 1
ATOM 1435 C CA . ASN A 1 179 ? -9.587 2.832 17.683 1.00 82.25 179 ASN A CA 1
ATOM 1436 C C . ASN A 1 179 ? -10.249 1.705 16.871 1.00 82.25 179 ASN A C 1
ATOM 1438 O O . ASN A 1 179 ? -10.181 1.686 15.638 1.00 82.25 179 ASN A O 1
ATOM 1442 N N . GLY A 1 180 ? -10.825 0.728 17.576 1.00 69.31 180 GLY A N 1
ATOM 1443 C CA . GLY A 1 180 ? -11.398 -0.481 16.986 1.00 69.31 180 GLY A CA 1
ATOM 1444 C C . GLY A 1 180 ? -12.532 -0.200 15.989 1.00 69.31 180 GLY A C 1
ATOM 1445 O O . GLY A 1 180 ? -13.339 0.704 16.193 1.00 69.31 180 GLY A O 1
ATOM 1446 N N . LEU A 1 181 ? -12.593 -1.017 14.926 1.00 58.72 181 LEU A N 1
ATOM 1447 C CA . LEU A 1 181 ? -13.624 -0.980 13.870 1.00 58.72 181 LEU A CA 1
ATOM 1448 C C . LEU A 1 181 ? -15.014 -1.314 14.389 1.00 58.72 181 LEU A C 1
ATOM 1450 O O . LEU A 1 181 ? -15.156 -2.348 15.079 1.00 58.72 181 LEU A O 1
#

Sequence (181 aa):
MSGMGLLLMSRGANDFSLPHLPKDVQMSDCISFRATQQCGRSGDKRAAEQPGLTALHTLFHRLHNHIALQLFQLNRAWDEEKLYQEARKIVTAIFQHIVYNEYLPLLLGPRIMGIFELLLNPDGFFHGYDHKIHPAMTNVLSTSAIRMGHSQVSHEMIRLNNRFEPVFDPLPLTEAFFNGL

Foldseek 3Di:
DPQLLADDWADDPDPPDDTFADFDPPDPPADEPDPVFGAGDAPDPCCLQFVVSRVVRRVLSVQLSVQSVVVCVVCVPDTNVVSNVVSVVVSVVVVLCCVLPPPCCVVPPPVRCVVVVSHDDPDDDDPPDDPPDDPDDDPCCVPPDVCVCVVVDDQWAFDADPVRHGDDDTHGSVRRGSHGD

Organism: Stichopus japonicus (NCBI:txid307972)

pLDDT: mean 91.61, std 8.81, range [47.06, 98.62]

Secondary structure (DSSP, 8-state):
--TTTPPP-BPPSSTTSPPBPPB-SS-TT-B-SSTT--PBP-SSTTTTSSHHHHHHHHHHHHHHHHHHHHHHHH-TT--HHHHHHHHHHHHHHHHHHIIIIIIHHHHHHHHHHHHTT-PPPSSS------TTS--SPPHHHHHTGGGGGGGG--SEE--B-TTS-B-SPPEEHHHHTTB--